Protein AF-A0A973TZX8-F1 (afdb_monomer_lite)

Secondary structure (DSSP, 8-state):
---GGGGG-HHHHHHH-TT-HHHHHHHHHHHHHHHHHHHHHTTGGGGGSS--S-EEEE--SSSHHHHHHHHHHHHGGG-SS-EEEESS--TT--TT-EEEE--S-TT-TT-

Radius of gyration: 18.64 Å; chains: 1; bounding box: 48×36×45 Å

Structure (mmCIF, N/CA/C/O backbone):
data_AF-A0A973TZX8-F1
#
_entry.id   AF-A0A973TZX8-F1
#
loop_
_atom_site.group_PDB
_atom_site.id
_atom_site.type_symbol
_atom_site.label_atom_id
_atom_site.label_alt_id
_atom_site.label_comp_id
_atom_site.label_asym_id
_atom_site.label_entity_id
_atom_site.label_seq_id
_atom_site.pdbx_PDB_ins_code
_atom_site.Cartn_x
_atom_site.Cartn_y
_atom_site.Cartn_z
_atom_site.occupancy
_atom_site.B_iso_or_equiv
_atom_site.auth_seq_id
_atom_site.auth_comp_id
_atom_site.auth_asym_id
_atom_site.auth_atom_id
_atom_site.pdbx_PDB_model_num
ATOM 1 N N . MET A 1 1 ? 17.293 -18.443 -22.243 1.00 74.38 1 MET A N 1
ATOM 2 C CA . MET A 1 1 ? 18.605 -18.189 -21.612 1.00 74.38 1 MET A CA 1
ATOM 3 C C . MET A 1 1 ? 18.788 -16.682 -21.596 1.00 74.38 1 MET A C 1
ATOM 5 O O . MET A 1 1 ? 18.359 -16.066 -22.565 1.00 74.38 1 MET A O 1
ATOM 9 N N . LEU A 1 2 ? 19.280 -16.098 -20.504 1.00 81.94 2 LEU A N 1
ATOM 10 C CA . LEU A 1 2 ? 19.560 -14.658 -20.447 1.00 81.94 2 LEU A CA 1
ATOM 11 C C . LEU A 1 2 ? 20.785 -14.350 -21.325 1.00 81.94 2 LEU A C 1
ATOM 13 O O . LEU A 1 2 ? 21.674 -15.193 -21.438 1.00 81.94 2 LEU A O 1
ATOM 17 N N . ASP A 1 3 ? 20.789 -13.194 -21.992 1.00 89.88 3 ASP A N 1
ATOM 18 C CA . ASP A 1 3 ? 21.954 -12.704 -22.740 1.00 89.88 3 ASP A CA 1
ATOM 19 C C . ASP A 1 3 ? 22.860 -11.921 -21.784 1.00 89.88 3 ASP A C 1
ATOM 21 O O . ASP A 1 3 ? 22.704 -10.713 -21.601 1.00 89.88 3 ASP A O 1
ATOM 25 N N . ASP A 1 4 ? 23.792 -12.626 -21.145 1.00 89.94 4 ASP A N 1
ATOM 26 C CA . ASP A 1 4 ? 24.688 -12.043 -20.142 1.00 89.94 4 ASP A CA 1
ATOM 27 C C . ASP A 1 4 ? 25.650 -10.999 -20.743 1.00 89.94 4 ASP A C 1
ATOM 29 O O . ASP A 1 4 ? 26.169 -10.162 -20.007 1.00 89.94 4 ASP A O 1
ATOM 33 N N . SER A 1 5 ? 25.820 -10.964 -22.076 1.00 93.06 5 SER A N 1
ATOM 34 C CA . SER A 1 5 ? 26.657 -9.959 -22.753 1.00 93.06 5 SER A CA 1
ATOM 35 C C . SER A 1 5 ? 26.143 -8.525 -22.572 1.00 93.06 5 SER A C 1
ATOM 37 O O . SER A 1 5 ? 26.893 -7.568 -22.749 1.00 93.06 5 SER A O 1
ATOM 39 N N . LEU A 1 6 ? 24.870 -8.360 -22.195 1.00 91.81 6 LEU A N 1
ATOM 40 C CA . LEU A 1 6 ? 24.280 -7.061 -21.878 1.00 91.81 6 LEU A CA 1
ATOM 41 C C . LEU A 1 6 ? 24.827 -6.465 -20.576 1.00 91.81 6 LEU A C 1
ATOM 43 O O . LEU A 1 6 ? 24.814 -5.249 -20.420 1.00 91.81 6 LEU A O 1
ATOM 47 N N . LEU A 1 7 ? 25.308 -7.286 -19.637 1.00 89.19 7 LEU A N 1
ATOM 48 C CA . LEU A 1 7 ? 25.832 -6.792 -18.357 1.00 89.19 7 LEU A CA 1
ATOM 49 C C . LEU A 1 7 ? 27.161 -6.040 -18.518 1.00 89.19 7 LEU A C 1
ATOM 51 O O . LEU A 1 7 ? 27.472 -5.181 -17.694 1.00 89.19 7 LEU A O 1
ATOM 55 N N . ASP A 1 8 ? 27.895 -6.319 -19.596 1.00 93.31 8 ASP A N 1
ATOM 56 C CA . ASP A 1 8 ? 29.166 -5.670 -19.925 1.00 93.31 8 ASP A CA 1
ATOM 57 C C . ASP A 1 8 ? 28.988 -4.366 -20.731 1.00 93.31 8 ASP A C 1
ATOM 59 O O . ASP A 1 8 ? 29.946 -3.611 -20.907 1.00 93.31 8 ASP A O 1
ATOM 63 N N . ASP A 1 9 ? 27.771 -4.069 -21.207 1.00 94.44 9 ASP A N 1
ATOM 64 C CA . ASP A 1 9 ? 27.458 -2.886 -22.017 1.00 94.44 9 ASP A CA 1
ATOM 65 C C . ASP A 1 9 ? 26.258 -2.121 -21.441 1.00 94.44 9 ASP A C 1
ATOM 67 O O . ASP A 1 9 ? 25.090 -2.404 -21.717 1.00 94.44 9 ASP A O 1
ATOM 71 N N . GLN A 1 10 ? 26.560 -1.093 -20.646 1.00 90.88 10 GLN A N 1
ATOM 72 C CA . GLN A 1 10 ? 25.555 -0.273 -19.973 1.00 90.88 10 GLN A CA 1
ATOM 73 C C . GLN A 1 10 ? 24.600 0.440 -20.943 1.00 90.88 10 GLN A C 1
ATOM 75 O O . GLN A 1 10 ? 23.432 0.645 -20.603 1.00 90.88 10 GLN A O 1
ATOM 80 N N . SER A 1 11 ? 25.076 0.835 -22.127 1.00 92.88 11 SER A N 1
ATOM 81 C CA . SER A 1 11 ? 24.253 1.517 -23.126 1.00 92.88 11 SER A CA 1
ATOM 82 C C . SER A 1 11 ? 23.233 0.551 -23.714 1.00 92.88 11 SER A C 1
ATOM 84 O O . SER A 1 11 ? 22.038 0.843 -23.682 1.00 92.88 11 SER A O 1
ATOM 86 N N . ARG A 1 12 ? 23.677 -0.640 -24.134 1.00 94.12 12 ARG A N 1
ATOM 87 C CA . ARG A 1 12 ? 22.777 -1.696 -24.621 1.00 94.12 12 ARG A CA 1
ATOM 88 C C . ARG A 1 12 ? 21.806 -2.162 -23.540 1.00 94.12 12 ARG A C 1
ATOM 90 O O . ARG A 1 12 ? 20.632 -2.373 -23.831 1.00 94.12 12 ARG A O 1
ATOM 97 N N . LEU A 1 13 ? 22.260 -2.278 -22.291 1.00 92.62 13 LEU A N 1
ATOM 98 C CA . LEU A 1 13 ? 21.405 -2.638 -21.158 1.00 92.62 13 LEU A CA 1
ATOM 99 C C . LEU A 1 13 ? 20.295 -1.602 -20.923 1.00 92.62 13 LEU A C 1
ATOM 101 O O . LEU A 1 13 ? 19.154 -1.966 -20.645 1.00 92.62 13 LEU A O 1
ATOM 105 N N . ALA A 1 14 ? 20.614 -0.313 -21.054 1.00 91.50 14 ALA A N 1
ATOM 106 C CA . ALA A 1 14 ? 19.639 0.764 -20.916 1.00 91.50 14 ALA A CA 1
ATOM 107 C C . ALA A 1 14 ? 18.647 0.825 -22.089 1.00 91.50 14 ALA A C 1
ATOM 109 O O . ALA A 1 14 ? 17.488 1.167 -21.870 1.00 91.50 14 ALA A O 1
ATOM 110 N N . GLU A 1 15 ? 19.076 0.487 -23.308 1.00 93.38 15 GLU A N 1
ATOM 111 C CA . GLU A 1 15 ? 18.202 0.420 -24.488 1.00 93.38 15 GLU A CA 1
ATOM 112 C C . GLU A 1 15 ? 17.142 -0.681 -24.366 1.00 93.38 15 GLU A C 1
ATOM 114 O O . GLU A 1 15 ? 15.994 -0.478 -24.764 1.00 93.38 15 GLU A O 1
ATOM 119 N N . VAL A 1 16 ? 17.504 -1.836 -23.795 1.00 93.44 16 VAL A N 1
ATOM 120 C CA . VAL A 1 16 ? 16.566 -2.956 -23.614 1.00 93.44 16 VAL A CA 1
ATOM 121 C C . VAL A 1 16 ? 15.706 -2.831 -22.351 1.00 93.44 16 VAL A C 1
ATOM 123 O O . VAL A 1 16 ? 14.618 -3.404 -22.306 1.00 93.44 16 VAL A O 1
ATOM 126 N N . ASP A 1 17 ? 16.132 -2.063 -21.340 1.00 93.06 17 ASP A N 1
ATOM 127 C CA . ASP A 1 17 ? 15.328 -1.741 -20.150 1.00 93.06 17 ASP A CA 1
ATOM 128 C C . ASP A 1 17 ? 14.334 -0.600 -20.432 1.00 93.06 17 ASP A C 1
ATOM 130 O O . ASP A 1 17 ? 14.356 0.463 -19.805 1.00 93.06 17 ASP A O 1
ATOM 134 N N . THR A 1 18 ? 13.430 -0.819 -21.389 1.00 94.06 18 THR A N 1
ATOM 135 C CA . THR A 1 18 ? 12.482 0.200 -21.879 1.00 94.06 18 THR A CA 1
ATOM 136 C C . THR A 1 18 ? 11.536 0.729 -20.799 1.00 94.06 18 THR A C 1
ATOM 138 O O . THR A 1 18 ? 10.986 1.819 -20.928 1.00 94.06 18 THR A O 1
ATOM 141 N N . SER A 1 19 ? 11.331 -0.042 -19.731 1.00 91.62 19 SER A N 1
ATOM 142 C CA . SER A 1 19 ? 10.513 0.315 -18.566 1.00 91.62 19 SER A CA 1
ATOM 143 C C . SER A 1 19 ? 11.322 0.858 -17.382 1.00 91.62 19 SER A C 1
ATOM 145 O O . SER A 1 19 ? 10.735 1.221 -16.365 1.00 91.62 19 SER A O 1
ATOM 147 N N . GLY A 1 20 ? 12.655 0.910 -17.474 1.00 92.12 20 GLY A N 1
ATOM 148 C CA . GLY A 1 20 ? 13.525 1.400 -16.401 1.00 92.12 20 GLY A CA 1
ATOM 149 C C . GLY A 1 20 ? 13.518 0.541 -15.128 1.00 92.12 20 GLY A C 1
ATOM 150 O O . GLY A 1 20 ? 13.828 1.049 -14.044 1.00 92.12 20 GLY A O 1
ATOM 151 N N . LEU A 1 21 ? 13.147 -0.737 -15.229 1.00 92.19 21 LEU A N 1
ATOM 152 C CA . LEU A 1 21 ? 12.970 -1.646 -14.096 1.00 92.19 21 LEU A CA 1
ATOM 153 C C . LEU A 1 21 ? 14.286 -1.935 -13.382 1.00 92.19 21 LEU A C 1
ATOM 155 O O . LEU A 1 21 ? 14.293 -2.032 -12.156 1.00 92.19 21 LEU A O 1
ATOM 159 N N . LEU A 1 22 ? 15.404 -2.028 -14.107 1.00 92.19 22 LEU A N 1
ATOM 160 C CA . LEU A 1 22 ? 16.706 -2.305 -13.497 1.00 92.19 22 LEU A CA 1
ATOM 161 C C . LEU A 1 22 ? 17.132 -1.144 -12.604 1.00 92.19 22 LEU A C 1
ATOM 163 O O . LEU A 1 22 ? 17.545 -1.336 -11.458 1.00 92.19 22 LEU A O 1
ATOM 167 N N . ARG A 1 23 ? 16.961 0.085 -13.101 1.00 89.69 23 ARG A N 1
ATOM 168 C CA . ARG A 1 23 ? 17.237 1.292 -12.317 1.00 89.69 23 ARG A CA 1
ATOM 169 C C . ARG A 1 23 ? 16.281 1.424 -11.133 1.00 89.69 23 ARG A C 1
ATOM 171 O O . ARG A 1 23 ? 16.727 1.797 -10.047 1.00 89.69 23 ARG A O 1
ATOM 178 N N . ALA A 1 24 ? 14.995 1.135 -11.327 1.00 92.00 24 ALA A N 1
ATOM 179 C CA . ALA A 1 24 ? 14.004 1.168 -10.256 1.00 92.00 24 ALA A CA 1
ATOM 180 C C . ALA A 1 24 ? 14.351 0.162 -9.145 1.00 92.00 24 ALA A C 1
ATOM 182 O O . ALA A 1 24 ? 14.427 0.539 -7.975 1.00 92.00 24 ALA A O 1
ATOM 183 N N . ALA A 1 25 ? 14.668 -1.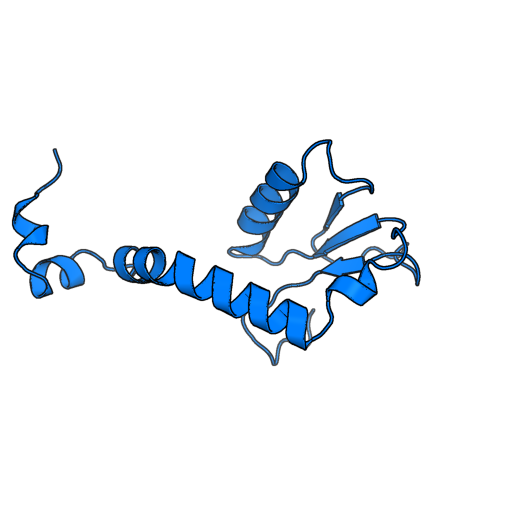083 -9.509 1.00 93.56 25 ALA A N 1
ATOM 184 C CA . ALA A 1 25 ? 15.067 -2.132 -8.576 1.00 93.56 25 ALA A CA 1
ATOM 185 C C . ALA A 1 25 ? 16.356 -1.774 -7.820 1.00 93.56 25 ALA A C 1
ATOM 187 O O . ALA A 1 25 ? 16.406 -1.896 -6.596 1.00 93.56 25 ALA A O 1
ATOM 188 N N . ALA A 1 26 ? 17.368 -1.246 -8.517 1.00 93.44 26 ALA A N 1
ATOM 189 C CA . ALA A 1 26 ? 18.620 -0.812 -7.896 1.00 93.44 26 ALA A CA 1
ATOM 190 C C . ALA A 1 26 ? 18.415 0.299 -6.847 1.00 93.44 26 ALA A C 1
ATOM 192 O O . ALA A 1 26 ? 19.136 0.358 -5.850 1.00 93.44 26 ALA A O 1
ATOM 193 N N . ARG A 1 27 ? 17.418 1.175 -7.042 1.00 95.62 27 ARG A N 1
ATOM 194 C CA . ARG A 1 27 ? 17.081 2.263 -6.106 1.00 95.62 27 ARG A CA 1
ATOM 195 C C . ARG A 1 27 ? 16.120 1.850 -4.995 1.00 95.62 27 ARG A C 1
ATOM 197 O O . ARG A 1 27 ? 16.083 2.531 -3.972 1.00 95.62 27 ARG A O 1
ATOM 204 N N . ALA A 1 28 ? 15.380 0.754 -5.152 1.00 93.12 28 ALA A N 1
ATOM 205 C CA . ALA A 1 28 ? 14.307 0.364 -4.238 1.00 93.12 28 ALA A CA 1
ATOM 206 C C . ALA A 1 28 ? 14.767 0.294 -2.771 1.00 93.12 28 ALA A C 1
ATOM 208 O O . ALA A 1 28 ? 14.103 0.824 -1.884 1.00 93.12 28 ALA A O 1
ATOM 209 N N . GLY A 1 29 ? 15.949 -0.272 -2.506 1.00 94.75 29 GLY A N 1
ATOM 210 C CA . GLY A 1 29 ? 16.482 -0.346 -1.142 1.00 94.75 29 GLY A CA 1
ATOM 211 C C . GLY A 1 29 ? 16.789 1.024 -0.524 1.00 94.75 29 GLY A C 1
ATOM 212 O O . GLY A 1 29 ? 16.545 1.232 0.663 1.00 94.75 29 GLY A O 1
ATOM 213 N N . ALA A 1 30 ? 17.306 1.968 -1.317 1.00 97.25 30 ALA A N 1
ATOM 214 C CA . ALA A 1 30 ? 17.534 3.339 -0.859 1.00 97.25 30 ALA A CA 1
ATOM 215 C C . ALA A 1 30 ? 16.207 4.068 -0.617 1.00 97.25 30 ALA A C 1
ATOM 217 O O . ALA A 1 30 ? 16.062 4.729 0.407 1.00 97.25 30 ALA A O 1
ATOM 218 N N . GLN A 1 31 ? 15.226 3.871 -1.503 1.00 94.38 31 GLN A N 1
ATOM 219 C CA . GLN A 1 31 ? 13.884 4.430 -1.354 1.00 94.38 31 GLN A CA 1
ATOM 220 C C . GLN A 1 31 ? 13.215 3.967 -0.054 1.00 94.38 31 GLN A C 1
ATOM 222 O O . GLN A 1 31 ? 12.661 4.791 0.670 1.00 94.38 31 GLN A O 1
ATOM 227 N N . VAL A 1 32 ? 13.292 2.673 0.275 1.00 94.06 32 VAL A N 1
ATOM 228 C CA . VAL A 1 32 ? 12.722 2.126 1.519 1.00 94.06 32 VAL A CA 1
ATOM 229 C C . VAL A 1 32 ? 13.356 2.774 2.751 1.00 94.06 32 VAL A C 1
ATOM 231 O O . VAL A 1 32 ? 12.631 3.199 3.646 1.00 94.06 32 VAL A O 1
ATOM 234 N N . ARG A 1 33 ? 14.690 2.899 2.792 1.00 96.62 33 ARG A N 1
ATOM 235 C CA . ARG A 1 33 ? 15.386 3.530 3.927 1.00 96.62 33 ARG A CA 1
ATOM 236 C C . ARG A 1 33 ? 15.036 5.009 4.072 1.00 96.62 33 ARG A C 1
ATOM 238 O O . ARG A 1 33 ? 14.661 5.418 5.162 1.00 96.62 33 ARG A O 1
ATOM 245 N N . ALA A 1 34 ? 15.069 5.767 2.977 1.00 97.06 34 ALA A N 1
ATOM 246 C CA . ALA A 1 34 ? 14.707 7.184 2.990 1.00 97.06 34 ALA A CA 1
ATOM 247 C C . ALA A 1 34 ? 13.249 7.401 3.430 1.00 97.06 34 ALA A C 1
ATOM 249 O O . ALA A 1 34 ? 12.952 8.314 4.192 1.00 97.06 34 ALA A O 1
ATOM 250 N N . THR A 1 35 ? 12.334 6.529 2.993 1.00 93.81 35 THR A N 1
ATOM 251 C CA . THR A 1 35 ? 10.922 6.592 3.402 1.00 93.81 35 THR A CA 1
ATOM 252 C C . THR A 1 35 ? 10.755 6.264 4.888 1.00 93.81 35 THR A C 1
ATOM 254 O O . THR A 1 35 ? 9.957 6.904 5.566 1.00 93.81 35 THR A O 1
ATOM 257 N N . ALA A 1 36 ? 11.511 5.294 5.415 1.00 94.94 36 ALA A N 1
ATOM 258 C CA . ALA A 1 36 ? 11.494 4.957 6.837 1.00 94.94 36 ALA A CA 1
ATOM 259 C C . ALA A 1 36 ? 12.048 6.098 7.709 1.00 94.94 36 ALA A C 1
ATOM 261 O O . ALA A 1 36 ? 11.444 6.427 8.725 1.00 94.94 36 ALA A O 1
ATOM 262 N N . GLU A 1 37 ? 13.146 6.731 7.289 1.00 97.56 37 GLU A N 1
ATOM 263 C CA . GLU A 1 37 ? 13.706 7.917 7.952 1.00 97.56 37 GLU A CA 1
ATOM 264 C C . GLU A 1 37 ? 12.697 9.072 7.960 1.00 97.56 37 GLU A C 1
ATOM 266 O O . GLU A 1 37 ? 12.375 9.596 9.025 1.00 97.56 37 GLU A O 1
ATOM 271 N N . ALA A 1 38 ? 12.098 9.387 6.808 1.00 95.81 38 ALA A N 1
ATOM 272 C CA . ALA A 1 38 ? 11.065 10.417 6.711 1.00 95.81 38 ALA A CA 1
ATOM 273 C C . ALA A 1 38 ? 9.841 10.108 7.595 1.00 95.81 38 ALA A C 1
ATOM 275 O O . ALA A 1 38 ? 9.283 11.005 8.223 1.00 95.81 38 ALA A O 1
ATOM 276 N N . ALA A 1 39 ? 9.417 8.843 7.681 1.00 94.00 39 ALA A N 1
ATOM 277 C CA . ALA A 1 39 ? 8.300 8.441 8.534 1.00 94.00 39 ALA A CA 1
ATOM 278 C C . ALA A 1 39 ? 8.601 8.624 10.033 1.00 94.00 39 ALA A C 1
ATOM 280 O O . ALA A 1 39 ? 7.706 8.996 10.797 1.00 94.00 39 ALA A O 1
ATOM 281 N N . GLU A 1 40 ? 9.842 8.378 10.458 1.00 95.56 40 GLU A N 1
ATOM 282 C CA . GLU A 1 40 ? 10.291 8.643 11.829 1.00 95.56 40 GLU A CA 1
ATOM 283 C C . GLU A 1 40 ? 10.364 10.154 12.107 1.00 95.56 40 GLU 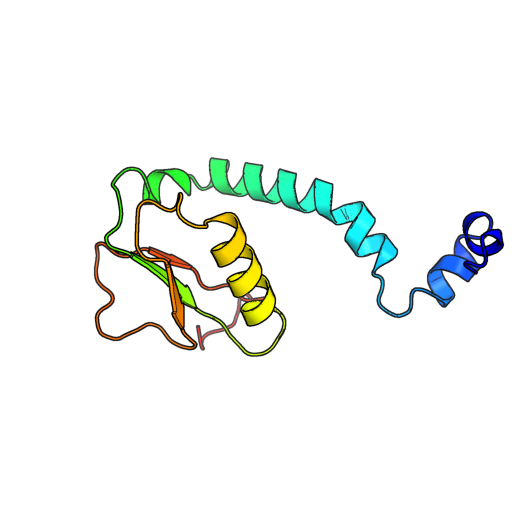A C 1
ATOM 285 O O . GLU A 1 40 ? 9.833 10.608 13.122 1.00 95.56 40 GLU A O 1
ATOM 290 N N . GLU A 1 41 ? 10.919 10.951 11.187 1.00 96.44 41 GLU A N 1
ATOM 291 C CA . GLU A 1 41 ? 10.977 12.420 11.298 1.00 96.44 41 GLU A CA 1
ATOM 292 C C . GLU A 1 41 ? 9.585 13.061 11.388 1.00 96.44 41 GLU A C 1
ATOM 294 O O . GLU A 1 41 ? 9.345 13.937 12.222 1.00 96.44 41 GLU A O 1
ATOM 299 N N . LEU A 1 42 ? 8.639 12.582 10.576 1.00 95.62 42 LEU A N 1
ATOM 300 C CA . LEU A 1 42 ? 7.238 13.013 10.597 1.00 95.62 42 LEU A CA 1
ATOM 301 C C . LEU A 1 42 ? 6.457 12.452 11.795 1.00 95.62 42 LEU A C 1
ATOM 303 O O . LEU A 1 42 ? 5.312 12.840 12.031 1.00 95.62 42 LEU A O 1
ATOM 307 N N . GLY A 1 43 ? 7.050 11.538 12.565 1.00 94.88 43 GLY A N 1
ATOM 308 C CA . GLY A 1 43 ? 6.425 10.951 13.742 1.00 94.88 43 GLY A CA 1
ATOM 309 C C . GLY A 1 43 ? 5.224 10.064 13.418 1.00 94.88 43 GLY A C 1
ATOM 310 O O . GLY A 1 43 ? 4.323 9.956 14.250 1.00 94.88 43 GLY A O 1
ATOM 311 N N . VAL A 1 44 ? 5.205 9.396 12.256 1.00 92.50 44 VAL A N 1
ATOM 312 C CA . VAL A 1 44 ? 4.105 8.513 11.811 1.00 92.50 44 VAL A CA 1
ATOM 313 C C . VAL A 1 44 ? 3.757 7.469 12.873 1.00 92.50 44 VAL A C 1
ATOM 315 O O . VAL A 1 44 ? 2.591 7.159 13.099 1.00 92.50 44 VAL A O 1
ATOM 318 N N . ARG A 1 45 ? 4.753 6.978 13.618 1.00 90.69 45 ARG A N 1
ATOM 319 C CA . ARG A 1 45 ? 4.547 6.025 14.720 1.00 90.69 45 ARG A CA 1
ATOM 320 C C . ARG A 1 45 ? 3.617 6.535 15.820 1.00 90.69 45 ARG A C 1
ATOM 322 O O . ARG A 1 45 ? 2.974 5.719 16.472 1.00 90.69 45 ARG A O 1
ATOM 329 N N . ARG A 1 46 ? 3.508 7.853 16.018 1.00 91.44 46 ARG A N 1
ATOM 330 C CA . ARG A 1 46 ? 2.612 8.456 17.020 1.00 91.44 46 ARG A CA 1
ATOM 331 C C . ARG A 1 46 ? 1.139 8.249 16.677 1.00 91.44 46 ARG A C 1
ATOM 333 O O . ARG A 1 46 ? 0.335 8.136 17.592 1.00 91.44 46 ARG A O 1
ATOM 340 N N . VAL A 1 47 ? 0.804 8.129 15.389 1.00 89.00 47 VAL A N 1
ATOM 341 C CA . VAL A 1 47 ? -0.555 7.795 14.923 1.00 89.00 47 VAL A CA 1
ATOM 342 C C . VAL A 1 47 ? -0.999 6.429 15.456 1.00 89.00 47 VAL A C 1
ATOM 344 O O . VAL A 1 47 ? -2.179 6.208 15.698 1.00 89.00 47 VAL A O 1
ATOM 347 N N . PHE A 1 48 ? -0.041 5.534 15.702 1.00 89.06 48 PHE A N 1
ATOM 348 C CA . PHE A 1 48 ? -0.264 4.183 16.212 1.00 89.06 48 PHE A CA 1
ATOM 349 C C . PHE A 1 48 ? 0.142 4.024 17.686 1.00 89.06 48 PHE A C 1
ATOM 351 O O . PHE A 1 48 ? 0.351 2.901 18.144 1.00 89.06 48 PHE A O 1
ATOM 358 N N . ALA A 1 49 ? 0.296 5.130 18.430 1.00 90.62 49 ALA A N 1
ATOM 359 C CA . ALA A 1 49 ? 0.593 5.080 19.864 1.00 90.62 49 ALA A CA 1
ATOM 360 C C . ALA A 1 49 ? -0.532 4.381 20.645 1.00 90.62 49 ALA A C 1
ATOM 362 O O .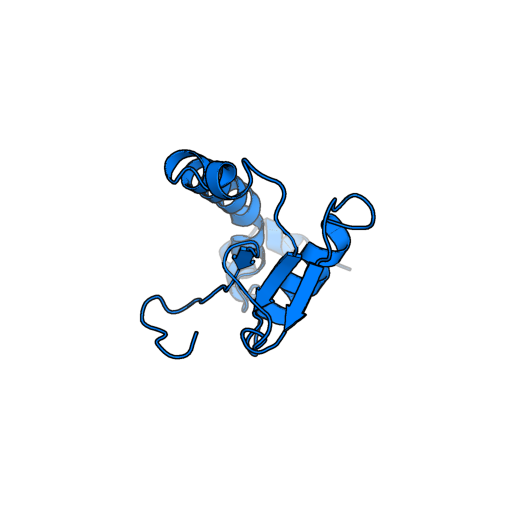 ALA A 1 49 ? -0.272 3.653 21.602 1.00 90.62 49 ALA A O 1
ATOM 363 N N . GLU A 1 50 ? -1.769 4.560 20.185 1.00 92.31 50 GLU A N 1
ATOM 364 C CA . GLU A 1 50 ? -2.921 3.763 20.585 1.00 92.31 50 GLU A CA 1
ATOM 365 C C . GLU A 1 50 ? -3.316 2.820 19.448 1.00 92.31 50 GLU A C 1
ATOM 367 O O . GLU A 1 50 ? -3.130 3.122 18.266 1.00 92.31 50 GLU A O 1
ATOM 372 N N . ARG A 1 51 ? -3.858 1.649 19.799 1.00 94.12 51 ARG A N 1
ATOM 373 C CA . ARG A 1 51 ? -4.301 0.672 18.801 1.00 94.12 51 ARG A CA 1
ATOM 374 C C . ARG A 1 51 ? -5.539 1.221 18.078 1.00 94.12 51 ARG A C 1
ATOM 376 O O . ARG A 1 51 ? -6.568 1.377 18.739 1.00 94.12 51 ARG A O 1
ATOM 383 N N . PRO A 1 52 ? -5.490 1.436 16.750 1.00 95.62 52 PRO A N 1
ATOM 384 C CA . PRO A 1 52 ? -6.660 1.897 16.019 1.00 95.62 52 PRO A CA 1
ATOM 385 C C . PRO A 1 52 ? -7.748 0.820 15.982 1.00 95.62 52 PRO A C 1
ATOM 387 O O . PRO A 1 52 ? -7.508 -0.360 16.250 1.00 95.62 52 PRO A O 1
ATOM 390 N N . ARG A 1 53 ? -8.970 1.214 15.633 1.00 96.88 53 ARG A N 1
ATOM 391 C CA . ARG A 1 53 ? -10.078 0.282 15.417 1.00 96.88 53 ARG A CA 1
ATOM 392 C C . ARG A 1 53 ? -9.900 -0.503 14.116 1.00 96.88 53 ARG A C 1
ATOM 394 O O . ARG A 1 53 ? -10.142 -1.708 14.124 1.00 96.88 53 ARG A O 1
ATOM 401 N N . ALA A 1 54 ? -9.454 0.153 13.046 1.00 96.25 54 ALA A N 1
ATOM 402 C CA . ALA A 1 54 ? -9.136 -0.451 11.754 1.00 96.25 54 ALA A CA 1
ATOM 403 C C . ALA A 1 54 ? -8.029 0.329 11.023 1.00 96.25 54 ALA A C 1
ATOM 405 O O . ALA A 1 54 ? -7.831 1.522 11.263 1.00 96.25 54 ALA A O 1
ATOM 406 N N . LEU A 1 55 ? -7.332 -0.356 10.114 1.00 95.38 55 LEU A N 1
ATOM 407 C CA . LEU A 1 55 ? -6.467 0.242 9.097 1.00 95.38 55 LEU A CA 1
ATOM 408 C C . LEU A 1 55 ? -7.190 0.176 7.748 1.00 95.38 55 LEU A C 1
ATOM 410 O O . LEU A 1 55 ? -7.484 -0.915 7.265 1.00 95.38 55 LEU A O 1
ATOM 414 N N . VAL A 1 56 ? -7.467 1.324 7.139 1.00 96.00 56 VAL A N 1
ATOM 415 C CA . VAL A 1 56 ? -8.146 1.427 5.843 1.00 96.00 56 VAL A CA 1
ATOM 416 C C . VAL A 1 56 ? -7.138 1.856 4.784 1.00 96.00 56 VAL A C 1
ATOM 418 O O . VAL A 1 56 ? -6.563 2.933 4.883 1.00 96.00 56 VAL A O 1
ATOM 421 N N . LEU A 1 57 ? -6.919 1.015 3.779 1.00 95.25 57 LEU A N 1
ATOM 422 C CA . LEU A 1 57 ? -6.095 1.304 2.611 1.00 95.25 57 LEU A CA 1
ATOM 423 C C . LEU A 1 57 ? -7.017 1.752 1.477 1.00 95.25 57 LEU A C 1
ATOM 425 O O . LEU A 1 57 ? -7.800 0.943 0.974 1.00 95.25 57 LEU A O 1
ATOM 429 N N . VAL A 1 58 ? -6.929 3.023 1.091 1.00 94.25 58 VAL A N 1
ATOM 430 C CA . VAL A 1 58 ? -7.698 3.564 -0.036 1.00 94.25 58 VAL A CA 1
ATOM 431 C C . VAL A 1 58 ? -6.892 3.373 -1.316 1.00 94.25 58 VAL A C 1
ATOM 433 O O . VAL A 1 58 ? -5.747 3.825 -1.411 1.00 94.25 58 VAL A O 1
ATOM 436 N N . THR A 1 59 ? -7.463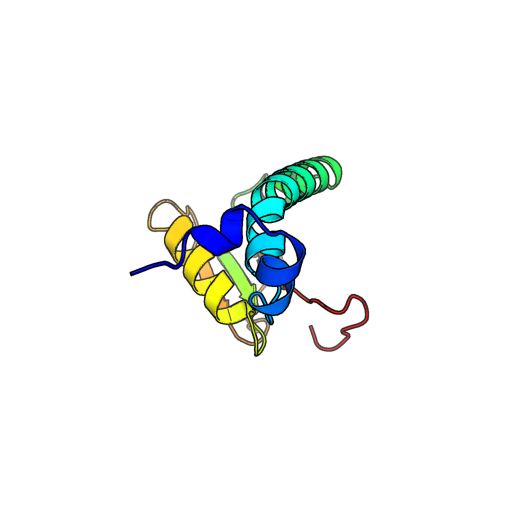 2.660 -2.284 1.00 92.06 59 THR A N 1
ATOM 437 C CA . THR A 1 59 ? -6.810 2.319 -3.549 1.00 92.06 59 THR A CA 1
ATOM 438 C C . THR A 1 59 ? -7.433 3.045 -4.726 1.00 92.06 59 THR A C 1
ATOM 440 O O . THR A 1 59 ? -8.644 3.149 -4.836 1.00 92.06 59 THR A O 1
ATOM 443 N N . ARG A 1 60 ? -6.595 3.478 -5.669 1.00 85.06 60 ARG A N 1
ATOM 444 C CA . ARG A 1 60 ? -7.016 4.035 -6.962 1.00 85.06 60 ARG A CA 1
ATOM 445 C C . ARG A 1 60 ? -6.567 3.121 -8.108 1.00 85.06 60 ARG A C 1
ATOM 447 O O . ARG A 1 60 ? -5.662 2.304 -7.909 1.00 85.06 60 ARG A O 1
ATOM 454 N N . PRO A 1 61 ? -7.150 3.233 -9.316 1.00 86.56 61 PRO A N 1
ATOM 455 C CA . PRO A 1 61 ? -6.646 2.518 -10.486 1.00 86.56 61 PRO A CA 1
ATOM 456 C C . PRO A 1 61 ? -5.147 2.773 -10.704 1.00 86.56 61 PRO A C 1
ATOM 458 O O . PRO A 1 61 ? -4.678 3.898 -10.562 1.00 86.56 61 PRO A O 1
ATOM 461 N N . GLY A 1 62 ? -4.394 1.729 -11.057 1.00 86.56 62 GLY A N 1
ATOM 462 C CA . GLY A 1 62 ? -2.939 1.799 -11.217 1.00 86.56 62 GLY A CA 1
ATOM 463 C C . GLY A 1 62 ? -2.223 0.793 -10.322 1.00 86.56 62 GLY A C 1
ATOM 464 O O . GLY A 1 62 ? -2.643 -0.359 -10.219 1.00 86.56 62 GLY A O 1
ATOM 465 N N . VAL A 1 63 ? -1.127 1.215 -9.687 1.00 87.06 63 VAL A N 1
ATOM 466 C CA . VAL A 1 63 ? -0.289 0.336 -8.851 1.00 87.06 63 VAL A CA 1
ATOM 467 C C . VAL A 1 63 ? -0.886 0.074 -7.458 1.00 87.06 63 VAL A C 1
ATOM 469 O O . VAL A 1 63 ? -0.578 -0.949 -6.840 1.00 87.06 63 VAL A O 1
ATOM 472 N N . ALA A 1 64 ? -1.792 0.942 -6.990 1.00 89.06 64 ALA A N 1
ATOM 473 C CA . ALA A 1 64 ? -2.386 0.894 -5.650 1.00 89.06 64 ALA A CA 1
ATOM 474 C C . ALA A 1 64 ? -2.958 -0.476 -5.261 1.00 89.06 64 ALA A C 1
ATOM 476 O O . ALA A 1 64 ? -2.627 -0.967 -4.181 1.00 89.06 64 ALA A O 1
ATOM 477 N N . PRO A 1 65 ? -3.751 -1.161 -6.112 1.00 90.75 65 PRO A N 1
ATOM 478 C CA . PRO A 1 65 ? -4.349 -2.437 -5.736 1.00 90.75 65 PRO A CA 1
ATOM 479 C C . PRO A 1 65 ? -3.303 -3.543 -5.563 1.00 90.75 65 PRO A C 1
ATOM 481 O O . PRO A 1 65 ? -3.477 -4.437 -4.736 1.00 90.75 65 PRO A O 1
ATOM 484 N N . ALA A 1 66 ? -2.203 -3.503 -6.325 1.00 92.06 66 ALA A N 1
ATOM 485 C CA . ALA A 1 66 ? -1.101 -4.451 -6.172 1.00 92.06 66 ALA A CA 1
ATOM 486 C C . ALA A 1 66 ? -0.321 -4.191 -4.874 1.00 92.06 66 ALA A C 1
ATOM 488 O O . ALA A 1 66 ? -0.020 -5.133 -4.139 1.00 92.06 66 ALA A O 1
ATOM 489 N N . VAL A 1 67 ? -0.060 -2.918 -4.558 1.00 90.75 67 VAL A N 1
ATOM 490 C CA . VAL A 1 67 ? 0.591 -2.509 -3.305 1.00 90.75 67 VAL A CA 1
ATOM 491 C C . VAL A 1 67 ? -0.273 -2.863 -2.099 1.00 90.75 67 VAL 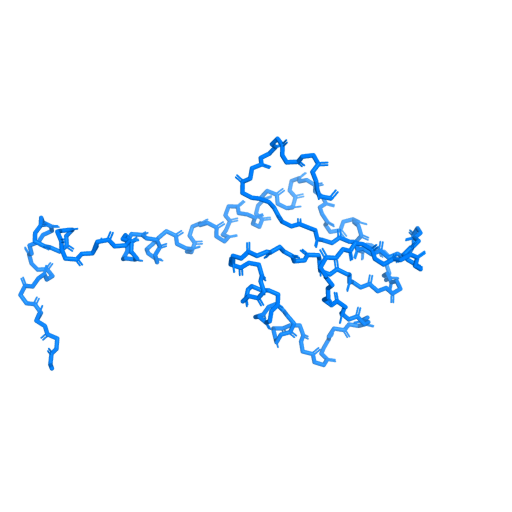A C 1
ATOM 493 O O . VAL A 1 67 ? 0.241 -3.447 -1.151 1.00 90.75 67 VAL A O 1
ATOM 496 N N . ALA A 1 68 ? -1.580 -2.592 -2.140 1.00 92.19 68 ALA A N 1
ATOM 497 C CA . ALA A 1 68 ? -2.504 -2.939 -1.064 1.00 92.19 68 ALA A CA 1
ATOM 498 C C . ALA A 1 68 ? -2.535 -4.451 -0.817 1.00 92.19 68 ALA A C 1
ATOM 500 O O . ALA A 1 68 ? -2.406 -4.881 0.323 1.00 92.19 68 ALA A O 1
ATOM 501 N N . LYS A 1 69 ? -2.591 -5.274 -1.875 1.00 92.00 69 LYS A N 1
ATOM 502 C CA . LYS A 1 69 ? -2.491 -6.740 -1.749 1.00 92.00 69 LYS A CA 1
ATOM 503 C C . LYS A 1 69 ? -1.184 -7.177 -1.090 1.00 92.00 69 LYS A C 1
ATOM 505 O O . 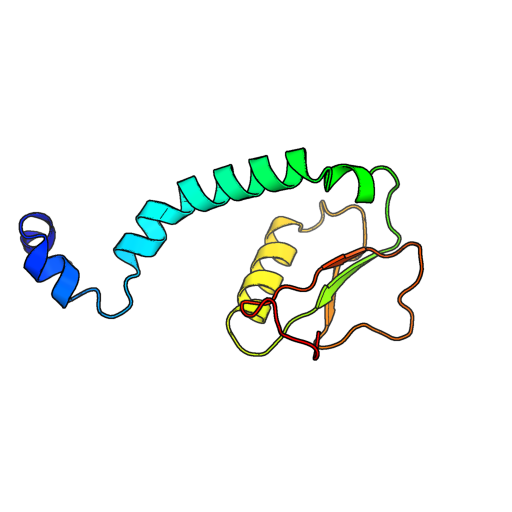LYS A 1 69 ? -1.213 -8.026 -0.201 1.00 92.00 69 LYS A O 1
ATOM 510 N N . LEU A 1 70 ? -0.052 -6.602 -1.503 1.00 92.38 70 LEU A N 1
ATOM 511 C CA . LEU A 1 70 ? 1.249 -6.888 -0.896 1.00 92.38 70 LEU A CA 1
ATOM 512 C C . LEU A 1 70 ? 1.283 -6.464 0.579 1.00 92.38 70 LEU A C 1
ATOM 514 O O . LEU A 1 70 ? 1.700 -7.250 1.424 1.00 92.38 70 LEU A O 1
ATOM 518 N N . ALA A 1 71 ? 0.809 -5.261 0.902 1.00 91.56 71 ALA A N 1
ATOM 519 C CA . ALA A 1 71 ? 0.753 -4.747 2.266 1.00 91.56 71 ALA A CA 1
ATOM 520 C C . ALA A 1 71 ? -0.133 -5.623 3.162 1.00 91.56 71 ALA A C 1
ATOM 522 O O . ALA A 1 71 ? 0.295 -6.024 4.242 1.00 91.56 71 ALA A O 1
ATOM 523 N N . THR A 1 72 ? -1.328 -5.996 2.698 1.00 92.75 72 THR A N 1
ATOM 524 C CA . THR A 1 72 ? -2.219 -6.924 3.406 1.00 92.75 72 THR A CA 1
ATOM 525 C C . THR A 1 72 ? -1.554 -8.284 3.623 1.00 92.75 72 THR A C 1
ATOM 527 O O . THR A 1 72 ? -1.652 -8.837 4.716 1.00 92.75 72 THR A O 1
ATOM 530 N N . ALA A 1 73 ? -0.836 -8.814 2.628 1.00 93.44 73 ALA A N 1
ATOM 531 C CA . ALA A 1 73 ? -0.115 -10.080 2.760 1.00 93.44 73 ALA A CA 1
ATOM 532 C C . ALA A 1 73 ? 1.044 -10.002 3.772 1.00 93.44 73 ALA A C 1
ATOM 534 O O . ALA A 1 73 ? 1.227 -10.932 4.554 1.00 93.44 73 ALA A O 1
ATOM 535 N N . LEU A 1 74 ? 1.798 -8.897 3.783 1.00 93.00 74 LEU A N 1
ATOM 536 C CA . LEU A 1 74 ? 2.895 -8.657 4.730 1.00 93.00 74 LEU A CA 1
ATOM 537 C C . LEU A 1 74 ? 2.399 -8.484 6.168 1.00 93.00 74 LEU A C 1
ATOM 539 O O . LEU A 1 74 ? 3.032 -8.969 7.102 1.00 93.00 74 LEU A O 1
ATOM 543 N N . LEU A 1 75 ? 1.273 -7.793 6.345 1.00 92.31 75 LEU A N 1
ATOM 544 C CA . LEU A 1 75 ? 0.631 -7.612 7.644 1.00 92.31 75 LEU A CA 1
ATOM 545 C C . LEU A 1 75 ? 0.075 -8.943 8.170 1.00 92.31 75 LEU A C 1
ATOM 547 O O . LEU A 1 75 ? 0.229 -9.256 9.354 1.00 92.31 75 LEU A O 1
ATOM 551 N N . GLY A 1 76 ? -0.518 -9.742 7.278 1.00 83.19 76 GLY A N 1
ATOM 552 C CA . GLY A 1 76 ? -0.942 -11.110 7.548 1.00 83.19 76 GLY A CA 1
ATOM 553 C C . GLY A 1 76 ? -1.808 -11.250 8.813 1.00 83.19 76 GLY A C 1
ATOM 554 O O . GLY A 1 76 ? -2.472 -10.300 9.233 1.00 83.19 76 GLY A O 1
ATOM 555 N N . PRO A 1 77 ? -1.800 -12.426 9.467 1.00 83.88 77 PRO A N 1
ATOM 556 C CA . PRO A 1 77 ? -2.529 -12.646 10.719 1.00 83.88 77 PRO A CA 1
ATOM 557 C C . PRO A 1 77 ? -1.903 -11.931 11.928 1.00 83.88 77 PRO A C 1
ATOM 559 O O . PRO A 1 77 ? -2.485 -11.941 13.008 1.00 83.88 77 PRO A O 1
ATOM 562 N N . ALA A 1 78 ? -0.715 -11.336 11.771 1.00 86.56 78 ALA A N 1
ATOM 563 C CA . ALA A 1 78 ? -0.027 -10.608 12.832 1.00 86.56 78 ALA A CA 1
ATOM 564 C C . ALA A 1 78 ? -0.550 -9.174 12.999 1.00 86.56 78 ALA A C 1
ATOM 566 O O . ALA A 1 78 ? -0.253 -8.533 14.009 1.00 86.56 78 ALA A O 1
ATOM 567 N N . CYS A 1 79 ? -1.322 -8.659 12.032 1.00 92.38 79 CYS A N 1
ATOM 568 C CA . CYS A 1 79 ? -1.925 -7.344 12.162 1.00 92.38 79 CYS A CA 1
ATOM 569 C C . CYS A 1 79 ? -2.893 -7.341 13.350 1.00 92.38 79 CYS A C 1
ATOM 571 O O . CYS A 1 79 ? -3.861 -8.105 13.358 1.00 92.38 79 CYS A O 1
ATOM 573 N N . PRO A 1 80 ? -2.682 -6.477 14.356 1.00 91.88 80 PRO A N 1
ATOM 574 C CA . PRO A 1 80 ? -3.515 -6.496 15.540 1.00 91.88 80 PRO A CA 1
ATOM 575 C C . PRO A 1 80 ? -4.913 -5.953 15.258 1.00 91.88 80 PRO A C 1
ATOM 577 O O . PRO A 1 80 ? -5.733 -6.039 16.158 1.00 91.88 80 PRO A O 1
ATOM 580 N N . VAL A 1 81 ? -5.198 -5.373 14.087 1.00 94.88 81 VAL A N 1
ATOM 581 C CA . VAL A 1 81 ? -6.462 -4.710 13.726 1.00 94.88 81 VAL A CA 1
ATOM 582 C C . VAL A 1 81 ? -6.938 -5.183 12.348 1.00 94.88 81 VAL A C 1
ATOM 584 O O . VAL A 1 81 ? -6.119 -5.635 11.549 1.00 94.88 81 VAL A O 1
ATOM 587 N N . PRO A 1 82 ? -8.237 -5.070 12.027 1.00 94.69 82 PRO A N 1
ATOM 588 C CA . PRO A 1 82 ? -8.724 -5.309 10.675 1.00 94.69 82 PRO A CA 1
ATOM 589 C C . PRO A 1 82 ? -8.036 -4.390 9.659 1.00 94.69 82 PRO A C 1
ATOM 591 O O . PRO A 1 82 ? -7.950 -3.179 9.874 1.00 94.69 82 PRO A O 1
ATOM 594 N N . VAL A 1 83 ? -7.595 -4.972 8.544 1.00 95.31 83 VAL A N 1
ATOM 595 C CA . VAL A 1 83 ? -7.082 -4.248 7.376 1.00 95.31 83 VAL A CA 1
ATOM 596 C C . VAL A 1 83 ? -8.165 -4.276 6.308 1.00 95.31 83 VAL A C 1
ATOM 598 O O . VAL A 1 83 ? -8.527 -5.345 5.819 1.00 95.31 83 VAL A O 1
ATOM 601 N N . VAL A 1 84 ? -8.701 -3.111 5.967 1.00 95.38 84 VAL A N 1
ATOM 602 C CA . VAL A 1 84 ? -9.750 -2.944 4.961 1.00 95.38 84 VAL A CA 1
ATOM 603 C C . VAL A 1 84 ? -9.132 -2.295 3.734 1.00 95.38 84 VAL A C 1
ATOM 605 O O . VAL A 1 84 ? -8.494 -1.259 3.854 1.00 95.38 84 VAL A O 1
ATOM 608 N N . VAL A 1 85 ? -9.328 -2.887 2.560 1.00 94.75 85 VAL A N 1
ATOM 609 C CA . VAL A 1 85 ? -8.968 -2.267 1.277 1.00 94.75 85 VAL A CA 1
ATOM 610 C C . VAL A 1 85 ? -10.257 -1.767 0.635 1.00 94.75 85 VAL A C 1
ATOM 612 O O . VAL A 1 85 ? -11.231 -2.518 0.583 1.00 94.75 85 VAL A O 1
ATOM 615 N N . SER A 1 86 ? -10.280 -0.511 0.199 1.00 94.19 86 SER A N 1
ATOM 616 C CA . SER A 1 86 ? -11.463 0.140 -0.373 1.00 94.19 86 SER A CA 1
ATOM 617 C C . SER A 1 86 ? -11.054 1.118 -1.470 1.00 94.19 86 SER A C 1
ATOM 619 O O . SER A 1 86 ? -9.960 1.667 -1.411 1.00 94.19 86 SER A O 1
ATOM 621 N N . ASP A 1 87 ? -11.925 1.358 -2.447 1.00 91.56 87 ASP A N 1
ATOM 622 C CA . ASP A 1 87 ? -11.665 2.339 -3.511 1.00 91.56 87 ASP A CA 1
ATOM 623 C C . ASP A 1 87 ? -11.939 3.786 -3.056 1.00 91.56 87 ASP A C 1
ATOM 625 O O . ASP A 1 87 ? -11.324 4.722 -3.554 1.00 91.56 87 ASP A O 1
ATOM 629 N N . ASP A 1 88 ? -12.795 3.952 -2.042 1.00 91.31 88 ASP A N 1
ATOM 630 C CA . ASP A 1 88 ? -13.131 5.225 -1.393 1.00 91.31 88 ASP A CA 1
ATOM 631 C C . ASP A 1 88 ? -13.068 5.084 0.136 1.00 91.31 88 ASP A C 1
ATOM 633 O O . ASP A 1 88 ? -13.104 3.969 0.671 1.00 91.31 88 ASP A O 1
ATOM 637 N N . VAL A 1 89 ? -13.043 6.203 0.868 1.00 93.81 89 VAL A N 1
ATOM 638 C CA . VAL A 1 89 ? -13.142 6.198 2.338 1.00 93.81 89 VAL A CA 1
ATOM 639 C C . VAL A 1 89 ? -14.540 5.715 2.773 1.00 93.81 89 VAL A C 1
ATOM 641 O O . VAL A 1 89 ? -15.535 6.388 2.489 1.00 93.81 89 VAL A O 1
ATOM 644 N N . PRO A 1 90 ? -14.667 4.582 3.496 1.00 95.88 90 PRO A N 1
ATOM 645 C CA . PRO A 1 90 ? -15.974 4.083 3.917 1.00 95.88 90 PRO A CA 1
ATOM 646 C C . PRO A 1 90 ? -16.684 5.016 4.908 1.00 95.88 90 PRO A C 1
ATOM 648 O O . PRO A 1 90 ? -16.068 5.555 5.823 1.00 95.88 90 PRO A O 1
ATOM 651 N N . THR A 1 91 ? -18.013 5.122 4.820 1.00 97.25 91 THR A N 1
ATOM 652 C CA . THR A 1 91 ? -18.820 6.050 5.645 1.00 97.25 91 THR A CA 1
ATOM 653 C C . THR A 1 91 ? -18.807 5.762 7.149 1.00 97.25 91 THR A C 1
ATOM 655 O O . THR A 1 91 ? -19.246 6.593 7.938 1.00 97.25 91 THR A O 1
ATOM 658 N N . TRP A 1 92 ? -18.365 4.573 7.561 1.00 96.88 92 TRP A N 1
ATOM 659 C CA . TRP A 1 92 ? -18.240 4.192 8.969 1.00 96.88 92 TRP A CA 1
ATOM 660 C C . TRP A 1 92 ? -16.894 4.587 9.583 1.00 96.88 92 TRP A C 1
ATOM 662 O O . TRP A 1 92 ? -16.744 4.437 10.800 1.00 96.88 92 TRP A O 1
ATOM 672 N N . VAL A 1 93 ? -15.929 5.051 8.776 1.00 97.88 93 VAL A N 1
ATOM 673 C CA . VAL A 1 93 ? -14.635 5.548 9.256 1.00 97.88 93 VAL A CA 1
ATOM 674 C C . VAL A 1 93 ? -14.860 6.680 10.253 1.00 97.88 93 VAL A C 1
ATOM 676 O O . VAL A 1 93 ? -15.687 7.565 10.044 1.00 97.88 93 VAL A O 1
ATOM 679 N N . GLY A 1 94 ? -14.131 6.641 11.363 1.00 96.00 94 GLY A N 1
ATOM 680 C CA . GLY A 1 94 ? -14.207 7.642 12.417 1.00 96.00 94 GLY A CA 1
ATOM 681 C C . GLY A 1 94 ? -12.850 7.932 13.045 1.00 96.00 94 GLY A C 1
ATOM 682 O O . GLY A 1 94 ? -11.817 7.448 12.598 1.00 96.00 94 GLY A O 1
ATOM 683 N N . ALA A 1 95 ? -12.864 8.702 14.134 1.00 94.31 95 ALA A N 1
ATOM 684 C CA . ALA A 1 95 ? -11.660 9.231 14.785 1.00 94.31 95 ALA A CA 1
ATOM 685 C C . ALA A 1 95 ? -10.678 8.174 15.335 1.00 94.31 95 ALA A C 1
ATOM 687 O O . ALA A 1 95 ? -9.577 8.528 15.741 1.00 94.31 95 ALA A O 1
ATOM 688 N N . LEU A 1 96 ? -11.077 6.899 15.383 1.00 95.00 96 LEU A N 1
ATOM 689 C CA . LEU A 1 96 ? -10.247 5.791 15.868 1.00 95.00 96 LEU A CA 1
ATOM 690 C C . LEU A 1 96 ? -9.694 4.911 14.739 1.00 95.00 96 LEU A C 1
ATOM 692 O O . LEU A 1 96 ? -9.015 3.929 15.029 1.00 95.00 96 LEU A O 1
ATOM 696 N N . ASP A 1 97 ? -10.000 5.199 13.474 1.00 96.19 97 ASP A N 1
ATOM 697 C CA . ASP A 1 97 ? -9.446 4.461 12.339 1.00 96.19 97 ASP A CA 1
ATOM 698 C C . ASP A 1 97 ? -8.261 5.213 11.740 1.00 96.19 97 ASP A C 1
ATOM 700 O O . ASP A 1 97 ? -8.211 6.443 11.746 1.00 96.19 97 ASP A O 1
ATOM 704 N N . VAL A 1 98 ? -7.318 4.462 11.179 1.00 95.62 98 VAL A N 1
ATOM 705 C CA . VAL A 1 98 ? -6.225 5.032 10.393 1.00 95.62 98 VAL A CA 1
ATOM 706 C C . VAL A 1 98 ? -6.519 4.791 8.926 1.00 95.62 98 VAL A C 1
ATOM 708 O O . VAL A 1 98 ? -6.667 3.645 8.506 1.00 95.62 98 VAL A O 1
ATOM 711 N N . VAL A 1 99 ? -6.583 5.869 8.149 1.00 94.69 99 VAL A N 1
ATOM 712 C CA . VAL A 1 99 ? -6.755 5.817 6.696 1.00 94.69 99 VAL A CA 1
ATOM 713 C C . VAL A 1 99 ? -5.417 6.117 6.035 1.00 94.69 99 VAL A C 1
ATOM 715 O O . VAL A 1 99 ? -4.805 7.149 6.303 1.00 94.69 99 VAL A O 1
ATOM 718 N N . LEU A 1 100 ? -4.964 5.209 5.176 1.00 91.75 100 LEU A N 1
ATOM 719 C CA . LEU A 1 100 ? -3.788 5.380 4.339 1.00 91.75 100 LEU A CA 1
ATOM 720 C C . LEU A 1 100 ? -4.241 5.443 2.885 1.00 91.75 100 LEU A C 1
ATOM 722 O O . LEU A 1 100 ? -4.695 4.450 2.317 1.00 91.75 100 LEU A O 1
ATOM 726 N N . ALA A 1 101 ? -4.089 6.622 2.297 1.00 88.56 101 ALA A N 1
ATOM 727 C CA . ALA A 1 101 ? -4.211 6.839 0.868 1.00 88.56 101 ALA A CA 1
ATOM 728 C C . ALA A 1 101 ? -2.815 7.105 0.302 1.00 88.56 101 ALA A C 1
ATOM 730 O O . ALA A 1 101 ? -1.976 7.722 0.963 1.00 88.56 101 ALA A O 1
ATOM 731 N N . HIS A 1 102 ? -2.561 6.640 -0.917 1.00 82.19 102 HIS A N 1
ATOM 732 C CA . HIS A 1 102 ? -1.368 7.028 -1.655 1.00 82.19 102 HIS A CA 1
ATOM 733 C C . HIS A 1 102 ? -1.783 7.740 -2.940 1.00 82.19 102 HIS A C 1
ATOM 735 O O . HIS A 1 102 ? -2.741 7.344 -3.601 1.00 82.19 102 HIS A O 1
ATOM 741 N N . THR A 1 103 ? -1.018 8.759 -3.308 1.00 78.75 103 THR A N 1
ATOM 742 C CA . THR A 1 103 ? -1.128 9.438 -4.596 1.00 78.75 103 THR A CA 1
ATOM 743 C C . THR A 1 103 ? 0.266 9.643 -5.174 1.00 78.75 103 THR A C 1
ATOM 745 O O . THR A 1 103 ? 1.240 9.784 -4.432 1.00 78.75 103 THR A O 1
ATOM 748 N N . GLU A 1 104 ? 0.364 9.618 -6.498 1.00 75.75 104 GLU A N 1
ATOM 749 C CA . GLU A 1 104 ? 1.563 10.037 -7.232 1.00 75.75 104 GLU A CA 1
ATOM 750 C C . GLU A 1 104 ? 1.506 11.532 -7.595 1.00 75.75 104 GLU A C 1
ATOM 752 O O . GLU A 1 104 ? 2.520 12.113 -7.978 1.00 75.75 104 GLU A O 1
ATOM 757 N N . ASP A 1 105 ? 0.337 12.162 -7.428 1.00 77.62 105 ASP A N 1
ATOM 758 C CA . ASP A 1 105 ? 0.093 13.580 -7.670 1.00 77.62 105 ASP A CA 1
ATOM 759 C C . ASP A 1 105 ? -0.225 14.299 -6.342 1.00 77.62 105 ASP A C 1
ATOM 761 O O . ASP A 1 105 ? -1.305 14.108 -5.776 1.00 77.62 105 ASP A O 1
ATOM 765 N N . PRO A 1 106 ? 0.685 15.142 -5.820 1.00 67.25 106 PRO A N 1
ATOM 766 C CA . PRO A 1 106 ? 0.446 15.907 -4.596 1.00 67.25 106 PRO A CA 1
ATOM 767 C C . PRO A 1 106 ? -0.672 16.959 -4.734 1.00 67.25 106 PRO A C 1
ATOM 769 O O . PRO A 1 106 ? -1.090 17.520 -3.724 1.00 67.25 106 PRO A O 1
ATOM 772 N N . GLY A 1 107 ? -1.144 17.243 -5.955 1.00 73.62 107 GLY A N 1
ATOM 773 C CA . GLY A 1 107 ? -2.302 18.092 -6.244 1.00 73.62 107 GLY A CA 1
ATOM 774 C C . GLY A 1 107 ? -3.622 17.332 -6.408 1.00 73.62 107 GLY A C 1
ATOM 775 O O . GLY A 1 107 ? -4.623 17.951 -6.774 1.00 73.62 107 GLY A O 1
ATOM 776 N N . ASP A 1 108 ? -3.646 16.021 -6.155 1.00 72.06 108 ASP A N 1
ATOM 777 C CA . ASP A 1 108 ? -4.845 15.197 -6.304 1.00 72.06 108 ASP A CA 1
ATOM 778 C C . ASP A 1 108 ? -5.895 15.538 -5.236 1.00 72.06 108 ASP A C 1
ATOM 780 O O . ASP A 1 108 ? -5.809 15.125 -4.080 1.00 72.06 108 ASP A O 1
ATOM 784 N N . VAL A 1 109 ? -6.900 16.319 -5.638 1.00 70.31 109 VAL A N 1
ATOM 785 C CA . VAL A 1 109 ? -8.031 16.737 -4.790 1.00 70.31 109 VAL A CA 1
ATOM 786 C C . VAL A 1 109 ? -9.153 15.698 -4.719 1.00 70.31 109 VAL A C 1
ATOM 788 O O . VAL A 1 109 ? -10.182 15.959 -4.101 1.00 70.31 109 VAL A O 1
ATOM 791 N N . VAL A 1 110 ? -8.991 14.559 -5.397 1.00 67.88 110 VAL A N 1
ATOM 792 C CA . VAL A 1 110 ? -9.997 13.490 -5.491 1.00 67.88 110 VAL A CA 1
ATOM 793 C C . VAL A 1 110 ? -9.653 12.316 -4.561 1.00 67.88 110 VAL A C 1
ATOM 795 O O . VAL A 1 110 ? -10.274 11.261 -4.660 1.00 67.88 110 VAL A O 1
ATOM 798 N N . LEU A 1 111 ? -8.661 12.477 -3.676 1.00 59.12 111 LEU A N 1
ATOM 799 C CA . LEU A 1 111 ? -8.372 11.514 -2.607 1.00 59.12 111 LEU A CA 1
ATOM 800 C C . LEU A 1 111 ? -9.454 11.487 -1.523 1.00 59.12 111 LEU A C 1
ATOM 802 O O . LEU A 1 111 ? -9.955 12.573 -1.148 1.00 59.12 111 LEU A O 1
#

pLDDT: mean 90.81, std 7.0, range [59.12, 97.88]

Sequence (111 aa):
MLDDSLLDDQSRLAEVDTSGLLRAAARAGAQVRATAEAAEELGVRRVFAERPRALVLVTRPGVAPAVAKLATALLGPACPVPVVVSDDVPTWVGALDVVLAHTEDPGDVVL

Foldseek 3Di:
DDPCVVVVPVVSVVVVPPVCVVVCVVCVVVVVVVVVVVCVVVVVVVLVPDPFQEEEEAADPDCRVVVLVVVCVVCDPVPPHHYHYYNDDDPPDDPRYHYDYDDPDPPPPPD